Protein AF-A0A2E8GN64-F1 (afdb_monomer_lite)

pLDDT: mean 75.73, std 11.0, range [40.09, 90.0]

Sequence (73 aa):
MGALTFDTLSASRVLMEGGLDEKQATAVTRVIKEAQDAHLEELATKADLRAELAEAKGGIIKWVAVLLWHRLD

Radius of gyration: 24.22 Å; chains: 1; bounding box: 49×16×66 Å

Structure (mmCIF, N/CA/C/O backbone):
data_AF-A0A2E8GN64-F1
#
_entry.id   AF-A0A2E8GN64-F1
#
loop_
_atom_site.group_PDB
_atom_site.id
_atom_site.type_symbol
_atom_site.label_atom_id
_atom_site.label_alt_id
_atom_site.label_comp_id
_atom_site.label_asym_id
_atom_site.label_entity_id
_atom_site.label_seq_id
_atom_site.pdbx_PDB_ins_code
_atom_site.Cartn_x
_atom_site.Cartn_y
_atom_site.Cartn_z
_atom_site.occupancy
_atom_site.B_iso_or_equiv
_atom_site.auth_seq_id
_atom_site.auth_comp_id
_atom_site.auth_asym_id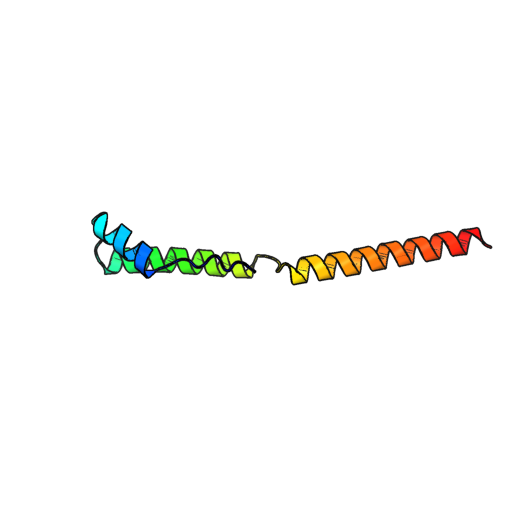
_atom_site.auth_atom_id
_atom_site.pdbx_PDB_model_num
ATOM 1 N N . MET A 1 1 ? 2.152 10.544 -7.515 1.00 40.09 1 MET A N 1
ATOM 2 C CA . MET A 1 1 ? 1.964 9.271 -6.797 1.00 40.09 1 MET A CA 1
ATOM 3 C C . MET A 1 1 ? 0.768 9.503 -5.902 1.00 40.09 1 MET A C 1
ATOM 5 O O . MET A 1 1 ? 0.894 10.287 -4.974 1.00 40.09 1 MET A O 1
ATOM 9 N N . GLY A 1 2 ? -0.413 8.999 -6.259 1.00 46.47 2 GLY A N 1
ATOM 10 C CA . GLY A 1 2 ? -1.534 9.050 -5.323 1.00 46.47 2 GLY A CA 1
ATOM 11 C C . GLY A 1 2 ? -1.252 7.994 -4.272 1.00 46.47 2 GLY A C 1
ATOM 12 O O . GLY A 1 2 ? -1.391 6.815 -4.575 1.00 46.47 2 GLY A O 1
ATOM 13 N N . ALA A 1 3 ? -0.749 8.393 -3.106 1.00 56.91 3 ALA A N 1
ATOM 14 C CA . ALA A 1 3 ? -0.677 7.487 -1.974 1.00 56.91 3 ALA A CA 1
ATOM 15 C C . ALA A 1 3 ? -2.120 7.069 -1.665 1.00 56.91 3 ALA A C 1
ATOM 17 O O . ALA A 1 3 ? -2.947 7.912 -1.318 1.00 56.91 3 ALA A O 1
ATOM 18 N N . LEU A 1 4 ? -2.449 5.796 -1.880 1.00 61.03 4 LEU A N 1
ATOM 19 C CA . LEU A 1 4 ? -3.687 5.212 -1.379 1.00 61.03 4 LEU A CA 1
ATOM 20 C C . LEU A 1 4 ? -3.552 5.152 0.145 1.00 61.03 4 LEU A C 1
ATOM 22 O O . LEU A 1 4 ? -3.091 4.163 0.701 1.00 61.03 4 LEU A O 1
ATOM 26 N N . THR A 1 5 ? -3.871 6.250 0.824 1.00 66.38 5 THR A N 1
ATOM 27 C CA . THR A 1 5 ? -3.836 6.312 2.285 1.00 66.38 5 THR A CA 1
ATOM 28 C C . THR A 1 5 ? -5.043 5.561 2.829 1.00 66.38 5 THR A C 1
ATOM 30 O O . THR A 1 5 ? -6.178 5.997 2.651 1.00 66.38 5 THR A O 1
ATOM 33 N N . PHE A 1 6 ? -4.805 4.426 3.485 1.00 79.25 6 PHE A N 1
ATOM 34 C CA . PHE A 1 6 ? -5.823 3.756 4.287 1.00 79.25 6 PHE A CA 1
ATOM 35 C C . PHE A 1 6 ? -5.953 4.471 5.634 1.00 79.25 6 PHE A C 1
ATOM 37 O O . PHE A 1 6 ? -5.013 4.482 6.433 1.00 79.25 6 PHE A O 1
ATOM 44 N N . ASP A 1 7 ? -7.107 5.098 5.862 1.00 84.50 7 ASP A N 1
ATOM 45 C CA . ASP A 1 7 ? -7.431 5.756 7.126 1.00 84.50 7 ASP A CA 1
ATOM 46 C C . ASP A 1 7 ? -7.819 4.702 8.170 1.00 84.50 7 ASP A C 1
ATOM 48 O O . ASP A 1 7 ? -8.961 4.239 8.250 1.00 84.50 7 ASP A O 1
ATOM 52 N N . THR A 1 8 ? -6.831 4.319 8.976 1.00 84.81 8 THR A N 1
ATOM 53 C CA . THR A 1 8 ? -6.984 3.328 10.040 1.00 84.81 8 THR A CA 1
ATOM 54 C C . THR A 1 8 ? -7.974 3.774 11.117 1.00 84.81 8 THR A C 1
ATOM 56 O O . THR A 1 8 ? -8.671 2.942 11.694 1.00 84.81 8 THR A O 1
ATOM 59 N N . LEU A 1 9 ? -8.093 5.077 11.378 1.00 85.56 9 LEU A N 1
ATOM 60 C CA . LEU A 1 9 ? -9.000 5.593 12.400 1.00 85.56 9 LEU A CA 1
ATOM 61 C C . LEU A 1 9 ? -10.456 5.558 11.929 1.00 85.56 9 LEU A C 1
ATOM 63 O O . LEU A 1 9 ? -11.355 5.239 12.705 1.00 85.56 9 LEU A O 1
ATOM 67 N N . SER A 1 10 ? -10.700 5.880 10.660 1.00 86.81 10 SER A N 1
ATOM 68 C CA . SER A 1 10 ? -12.030 5.744 10.067 1.00 86.81 10 SER A CA 1
ATOM 69 C C . SER A 1 10 ? -12.460 4.274 10.015 1.00 86.81 10 SER A C 1
ATOM 71 O O . SER A 1 10 ? -13.566 3.943 10.441 1.00 86.81 10 SER A O 1
ATOM 73 N N . ALA A 1 11 ? -11.563 3.379 9.589 1.00 85.69 11 ALA A N 1
ATOM 74 C CA . ALA A 1 11 ? -11.843 1.948 9.504 1.00 85.69 11 ALA A CA 1
ATOM 75 C C . ALA A 1 11 ? -12.147 1.314 10.872 1.00 85.69 11 ALA A C 1
ATOM 77 O O . ALA A 1 11 ? -13.115 0.562 10.996 1.00 85.69 11 ALA A O 1
ATOM 78 N N . SER A 1 12 ? -11.380 1.644 11.918 1.00 85.62 12 SER A N 1
ATOM 79 C CA . SER A 1 12 ? -11.623 1.099 13.258 1.00 85.62 12 SER A CA 1
ATOM 80 C C . SER A 1 12 ? -12.967 1.552 13.833 1.00 85.62 12 SER A C 1
ATOM 82 O O . SER A 1 12 ? -13.657 0.756 14.466 1.00 85.62 12 SER A O 1
ATOM 84 N N . ARG A 1 13 ? -13.394 2.792 13.557 1.00 88.69 13 ARG A N 1
ATOM 85 C CA . ARG A 1 13 ? -14.714 3.303 13.963 1.00 88.69 13 ARG A CA 1
ATOM 86 C C . ARG A 1 13 ? -15.857 2.548 13.303 1.00 88.69 13 ARG A C 1
ATOM 88 O O . ARG A 1 13 ? -16.757 2.114 14.009 1.00 88.69 13 ARG A O 1
ATOM 95 N N . VAL A 1 14 ? -15.779 2.317 11.994 1.00 89.88 14 VAL A N 1
ATOM 96 C CA . VAL A 1 14 ? -16.795 1.539 11.262 1.00 89.88 14 VAL A CA 1
ATOM 97 C C . VAL A 1 14 ? -16.901 0.114 11.811 1.00 89.88 14 VAL A C 1
ATOM 99 O O . VAL A 1 14 ? -17.997 -0.417 11.974 1.00 89.88 14 VAL A O 1
ATOM 102 N N . LEU A 1 15 ? -15.769 -0.510 12.143 1.00 85.31 15 LEU A N 1
ATOM 103 C CA . LEU A 1 15 ? -15.756 -1.847 12.737 1.00 85.31 15 LEU A CA 1
ATOM 104 C C . LEU A 1 15 ? -16.386 -1.865 14.138 1.00 85.31 15 LEU A C 1
ATOM 106 O O . LEU A 1 15 ? -17.140 -2.785 14.451 1.00 85.31 15 LEU A O 1
ATOM 110 N N . MET A 1 16 ? -16.130 -0.840 14.956 1.00 88.81 16 MET A N 1
ATOM 111 C CA . MET A 1 16 ? -16.767 -0.697 16.271 1.00 88.81 16 MET A CA 1
ATOM 112 C C . MET A 1 16 ? -18.274 -0.436 16.167 1.00 88.81 16 MET A C 1
ATOM 114 O O . MET A 1 16 ? -19.051 -1.027 16.912 1.00 88.81 16 MET A O 1
ATOM 118 N N . GLU A 1 17 ? -18.707 0.389 15.212 1.00 90.00 17 GLU A N 1
ATOM 119 C CA . GLU A 1 17 ? -20.129 0.597 14.899 1.00 90.00 17 GLU A CA 1
ATOM 120 C C . GLU A 1 17 ? -20.810 -0.704 14.442 1.00 90.00 17 GLU A C 1
ATOM 122 O O . GLU A 1 17 ? -21.987 -0.925 14.724 1.00 90.00 17 GLU A O 1
ATOM 127 N N . GLY A 1 18 ? -20.053 -1.599 13.801 1.00 83.88 18 GLY A N 1
ATOM 128 C CA . GLY A 1 18 ? -20.472 -2.953 13.440 1.00 83.88 18 GLY A CA 1
ATOM 129 C C . GLY A 1 18 ? -20.518 -3.953 14.603 1.00 83.88 18 GLY A C 1
ATOM 130 O O . GLY A 1 18 ? -20.878 -5.109 14.385 1.00 83.88 18 GLY A O 1
ATOM 131 N N . GLY A 1 19 ? -20.170 -3.536 15.824 1.00 83.56 19 GLY A N 1
ATOM 132 C CA . GLY A 1 19 ? -20.247 -4.362 17.029 1.00 83.56 19 GLY A CA 1
ATOM 133 C C . GLY A 1 19 ? -18.953 -5.083 17.415 1.00 83.56 19 GLY A C 1
ATOM 134 O O . GLY A 1 19 ? -18.995 -5.930 18.307 1.00 83.56 19 GLY A O 1
ATOM 135 N N . LEU A 1 20 ? -17.815 -4.767 16.784 1.00 86.62 20 LEU A N 1
ATOM 136 C CA . LEU A 1 20 ? -16.508 -5.225 17.268 1.00 86.62 20 LEU A CA 1
ATOM 137 C C . LEU A 1 20 ? -16.077 -4.399 18.484 1.00 86.62 20 LEU A C 1
ATOM 139 O O . LEU A 1 20 ? -16.295 -3.189 18.539 1.00 86.62 20 LEU A O 1
ATOM 143 N N . ASP A 1 21 ? -15.401 -5.034 19.439 1.00 85.69 21 ASP A N 1
ATOM 144 C CA . ASP A 1 21 ? -14.734 -4.277 20.497 1.00 85.69 21 ASP A CA 1
ATOM 145 C C . ASP A 1 21 ? -13.506 -3.519 19.954 1.00 85.69 21 ASP A C 1
ATOM 147 O O . ASP A 1 21 ? -12.968 -3.822 18.885 1.00 85.69 21 ASP A O 1
ATOM 151 N N . GLU A 1 22 ? -13.040 -2.515 20.695 1.00 86.56 22 GLU A N 1
ATOM 152 C CA . GLU A 1 22 ? -11.930 -1.652 20.276 1.00 86.56 22 GLU A CA 1
ATOM 153 C C . GLU A 1 22 ? -10.644 -2.435 19.961 1.00 86.56 22 GLU A C 1
ATOM 155 O O . GLU A 1 22 ? -9.928 -2.109 19.007 1.00 86.56 22 GLU A O 1
ATOM 160 N N . LYS A 1 23 ? -10.348 -3.502 20.716 1.00 85.88 23 LYS A N 1
ATOM 161 C CA . LYS A 1 23 ? -9.154 -4.327 20.482 1.00 85.88 23 LYS A CA 1
ATOM 162 C C . LYS A 1 23 ? -9.292 -5.119 19.189 1.00 85.88 23 LYS A C 1
ATOM 164 O O . LYS A 1 23 ? -8.330 -5.201 18.426 1.00 85.88 23 LYS A O 1
ATOM 169 N N . GLN A 1 24 ? -10.473 -5.669 18.926 1.00 80.38 24 GLN A N 1
ATOM 170 C CA . GLN A 1 24 ? -10.779 -6.398 17.698 1.00 80.38 24 GLN A CA 1
ATOM 171 C C . GLN A 1 24 ? -10.743 -5.473 16.477 1.00 80.38 24 GLN A C 1
ATOM 173 O O . GLN A 1 24 ? -10.064 -5.782 15.497 1.00 80.38 24 GLN A O 1
ATOM 178 N N . ALA A 1 25 ? -11.399 -4.313 16.547 1.00 82.19 25 ALA A N 1
ATOM 179 C CA . ALA A 1 25 ? -11.408 -3.324 15.473 1.00 82.19 25 ALA A CA 1
ATOM 180 C C . ALA A 1 25 ? -9.990 -2.833 15.140 1.00 82.19 25 ALA A C 1
ATOM 182 O O . ALA A 1 25 ? -9.610 -2.750 13.968 1.00 82.19 25 ALA A O 1
ATOM 183 N N . THR A 1 26 ? -9.174 -2.579 16.165 1.00 82.94 26 THR A N 1
ATOM 184 C CA . THR A 1 26 ? -7.769 -2.179 16.004 1.00 82.94 26 THR A CA 1
ATOM 185 C C . THR A 1 26 ? -6.930 -3.294 15.382 1.00 82.94 26 THR A C 1
ATOM 187 O O . THR A 1 26 ? -6.149 -3.036 14.466 1.00 82.94 26 THR A O 1
ATOM 190 N N . ALA A 1 27 ? -7.102 -4.542 15.828 1.00 83.56 27 ALA A N 1
ATOM 191 C CA . ALA A 1 27 ? -6.369 -5.686 15.291 1.00 83.56 27 ALA A CA 1
ATOM 192 C C . ALA A 1 27 ? -6.675 -5.921 13.804 1.00 83.56 27 ALA A C 1
ATOM 194 O O . ALA A 1 27 ? -5.748 -6.068 13.009 1.00 83.56 27 ALA A O 1
ATOM 195 N N . VAL A 1 28 ? -7.954 -5.889 13.418 1.00 80.38 28 VAL A N 1
ATOM 196 C CA . VAL A 1 28 ? -8.388 -6.049 12.020 1.00 80.38 28 VAL A CA 1
ATOM 197 C C . VAL A 1 28 ? -7.846 -4.916 11.150 1.00 80.38 28 VAL A C 1
ATOM 199 O O . VAL A 1 28 ? -7.260 -5.162 10.097 1.00 80.38 28 VAL A O 1
ATOM 202 N N . THR A 1 29 ? -7.967 -3.675 11.619 1.00 86.69 29 THR A N 1
ATOM 203 C CA . THR A 1 29 ? -7.459 -2.495 10.909 1.00 86.69 29 THR A CA 1
ATOM 204 C C . THR A 1 29 ? -5.948 -2.572 10.686 1.00 86.69 29 THR A C 1
ATOM 206 O O . THR A 1 29 ? -5.462 -2.244 9.604 1.00 86.69 29 THR A O 1
ATOM 209 N N . ARG A 1 30 ? -5.196 -3.036 11.692 1.00 84.19 30 ARG A N 1
ATOM 210 C CA . ARG A 1 30 ? -3.743 -3.194 11.603 1.00 84.19 30 ARG A CA 1
ATOM 211 C C . ARG A 1 30 ? -3.343 -4.229 10.554 1.00 84.19 30 ARG A C 1
ATOM 213 O O . ARG A 1 30 ? -2.483 -3.935 9.736 1.00 84.19 30 ARG A O 1
ATOM 220 N N . VAL A 1 31 ? -4.002 -5.389 10.530 1.00 85.69 31 VAL A N 1
ATOM 221 C CA . VAL A 1 31 ? -3.732 -6.440 9.532 1.00 85.69 31 VAL A CA 1
ATOM 222 C C . VAL A 1 31 ? -3.995 -5.934 8.112 1.00 85.69 31 VAL A C 1
ATOM 224 O O . VAL A 1 31 ? -3.204 -6.186 7.208 1.00 85.69 31 VAL A O 1
ATOM 227 N N . ILE A 1 32 ? -5.078 -5.177 7.910 1.00 81.75 32 ILE A N 1
ATOM 228 C CA . ILE A 1 32 ? -5.397 -4.585 6.603 1.00 81.75 32 ILE A CA 1
ATOM 229 C C . ILE A 1 32 ? -4.329 -3.564 6.191 1.00 81.75 32 ILE A C 1
ATOM 231 O O . ILE A 1 32 ? -3.917 -3.545 5.031 1.00 81.75 32 ILE A O 1
ATOM 235 N N . LYS A 1 33 ? -3.849 -2.742 7.133 1.00 82.12 33 LYS A N 1
ATOM 236 C CA . LYS A 1 33 ? -2.783 -1.769 6.875 1.00 82.12 33 LYS A CA 1
ATOM 237 C C . LYS A 1 33 ? -1.460 -2.451 6.514 1.00 82.12 33 LYS A C 1
ATOM 239 O O . LYS A 1 33 ? -0.849 -2.076 5.522 1.00 82.12 33 LYS A O 1
ATOM 244 N N . GLU A 1 34 ? -1.071 -3.482 7.260 1.00 81.38 34 GLU A N 1
ATOM 245 C CA . GLU A 1 34 ? 0.138 -4.276 6.999 1.00 81.38 34 GLU A CA 1
ATOM 246 C C . GLU A 1 34 ? 0.078 -4.968 5.627 1.00 81.38 34 GLU A C 1
ATOM 248 O O . GLU A 1 34 ? 1.048 -4.927 4.875 1.00 81.38 34 GLU A O 1
ATOM 253 N N . ALA A 1 35 ? -1.073 -5.537 5.249 1.00 74.81 35 ALA A N 1
ATOM 254 C CA . ALA A 1 35 ? -1.265 -6.137 3.927 1.00 74.81 35 ALA A CA 1
ATOM 255 C C . ALA A 1 35 ? -1.200 -5.099 2.793 1.00 74.81 35 ALA A C 1
ATOM 257 O O . ALA A 1 35 ? -0.646 -5.371 1.727 1.00 74.81 35 ALA A O 1
ATOM 258 N N . GLN A 1 36 ? -1.752 -3.902 3.018 1.00 76.19 36 GLN A N 1
ATOM 259 C CA . GLN A 1 36 ? -1.668 -2.805 2.059 1.00 76.19 36 GLN A CA 1
ATOM 260 C C . GLN A 1 36 ? -0.222 -2.326 1.884 1.00 76.19 36 GLN A C 1
ATOM 262 O O . GLN A 1 36 ? 0.209 -2.104 0.756 1.00 76.19 36 GLN A O 1
ATOM 267 N N . ASP A 1 37 ? 0.518 -2.177 2.982 1.00 72.94 37 ASP A N 1
ATOM 268 C CA . ASP A 1 37 ? 1.906 -1.719 2.958 1.00 72.94 37 ASP A CA 1
ATOM 269 C C . ASP A 1 37 ? 2.818 -2.755 2.283 1.00 72.94 37 ASP A C 1
ATOM 271 O O . ASP A 1 37 ? 3.592 -2.387 1.405 1.00 72.94 37 ASP A O 1
ATOM 275 N N . ALA A 1 38 ? 2.634 -4.050 2.562 1.00 68.69 38 ALA A N 1
ATOM 276 C CA . ALA A 1 38 ? 3.353 -5.127 1.874 1.00 68.69 38 ALA A CA 1
ATOM 277 C C . ALA A 1 38 ? 3.081 -5.146 0.356 1.00 68.69 38 ALA A C 1
ATOM 279 O O . ALA A 1 38 ? 3.999 -5.302 -0.446 1.00 68.69 38 ALA A O 1
ATOM 280 N N . HIS A 1 39 ? 1.833 -4.921 -0.070 1.00 62.34 39 HIS A N 1
ATOM 281 C CA . HIS A 1 39 ? 1.502 -4.833 -1.497 1.00 62.34 39 HIS A CA 1
ATOM 282 C C . HIS A 1 39 ? 2.052 -3.545 -2.146 1.00 62.34 39 HIS A C 1
ATOM 284 O O . HIS A 1 39 ? 2.333 -3.520 -3.346 1.00 62.34 39 HIS A O 1
ATOM 290 N N . LEU A 1 40 ? 2.203 -2.456 -1.387 1.00 62.56 40 LEU A N 1
ATOM 291 C CA . LEU A 1 40 ? 2.848 -1.229 -1.866 1.00 62.56 40 LEU A CA 1
ATOM 292 C C . LEU A 1 40 ? 4.365 -1.393 -2.027 1.00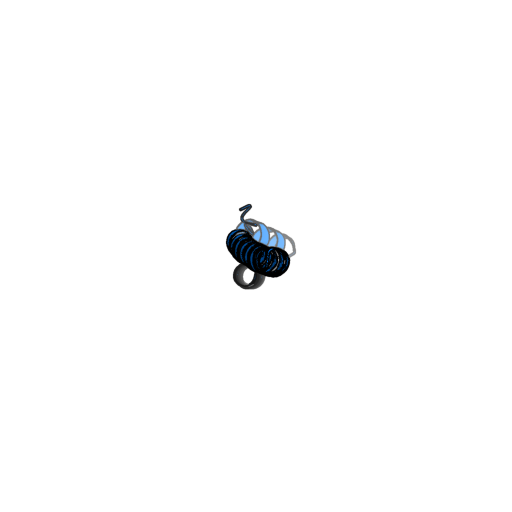 62.56 40 LEU A C 1
ATOM 294 O O . LEU A 1 40 ? 4.929 -0.742 -2.903 1.00 62.56 40 LEU A O 1
ATOM 298 N N . GLU A 1 41 ? 5.004 -2.264 -1.242 1.00 60.91 41 GLU A N 1
ATOM 299 C CA . GLU A 1 41 ? 6.422 -2.618 -1.402 1.00 60.91 41 GLU A CA 1
ATOM 300 C C . GLU A 1 41 ? 6.686 -3.462 -2.663 1.00 60.91 41 GLU A C 1
ATOM 302 O O . GLU A 1 41 ? 7.740 -3.320 -3.279 1.00 60.91 41 GLU A O 1
ATOM 307 N N . GLU A 1 42 ? 5.727 -4.293 -3.089 1.00 57.69 42 GLU A N 1
ATOM 308 C CA . GLU A 1 42 ? 5.845 -5.140 -4.293 1.00 57.69 42 GLU A CA 1
ATOM 309 C C . GLU A 1 42 ? 5.417 -4.424 -5.594 1.00 57.69 42 GLU A C 1
ATOM 311 O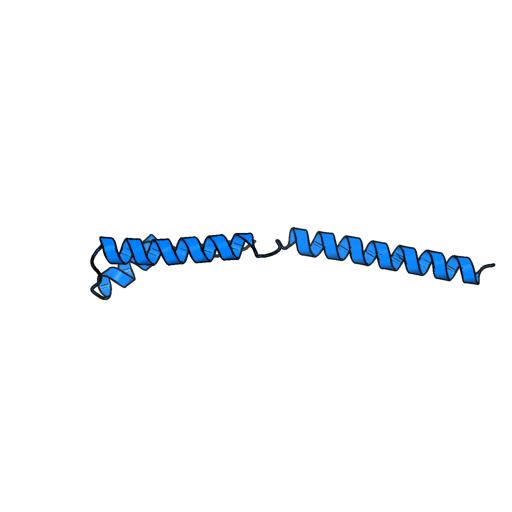 O . GLU A 1 42 ? 5.725 -4.860 -6.707 1.00 57.69 42 GLU A O 1
ATOM 316 N N . LEU A 1 43 ? 4.726 -3.286 -5.490 1.00 55.88 43 LEU A N 1
ATOM 317 C CA . LEU A 1 43 ? 4.365 -2.470 -6.646 1.00 55.88 43 LEU A CA 1
ATOM 318 C C . LEU A 1 43 ? 5.609 -1.760 -7.194 1.00 55.88 43 LEU A C 1
ATOM 320 O O . LEU A 1 43 ? 6.025 -0.734 -6.655 1.00 55.88 43 LEU A O 1
ATOM 324 N N . ALA A 1 44 ? 6.145 -2.262 -8.316 1.00 58.69 44 ALA A N 1
ATOM 325 C CA . ALA A 1 44 ? 7.149 -1.562 -9.119 1.00 58.69 44 ALA A CA 1
ATOM 326 C C . ALA A 1 44 ? 6.743 -0.092 -9.247 1.00 58.69 44 ALA A C 1
ATOM 328 O O . ALA A 1 44 ? 5.664 0.244 -9.761 1.00 58.69 44 ALA A O 1
ATOM 329 N N . THR A 1 45 ? 7.572 0.803 -8.717 1.00 63.56 45 THR A N 1
ATOM 330 C CA . THR A 1 45 ? 7.206 2.208 -8.693 1.00 63.56 45 THR A CA 1
ATOM 331 C C . THR A 1 45 ? 7.096 2.695 -10.137 1.00 63.56 45 THR A C 1
ATOM 333 O O . THR A 1 45 ? 7.737 2.188 -11.060 1.00 63.56 45 THR A O 1
ATOM 336 N N . LYS A 1 46 ? 6.297 3.738 -10.383 1.00 60.94 46 LYS A N 1
ATOM 337 C CA . LYS A 1 46 ? 6.233 4.355 -11.722 1.00 60.94 46 LYS A CA 1
ATOM 338 C C . LYS A 1 46 ? 7.624 4.785 -12.231 1.00 60.94 46 LYS A C 1
ATOM 340 O O . LYS A 1 46 ? 7.785 4.996 -13.431 1.00 60.94 46 LYS A O 1
ATOM 345 N N . ALA A 1 47 ? 8.593 4.964 -11.330 1.00 60.50 47 ALA A N 1
ATOM 346 C CA . ALA A 1 47 ? 9.988 5.212 -11.662 1.00 60.50 47 ALA A CA 1
ATOM 347 C C . ALA A 1 47 ? 10.693 3.944 -12.173 1.00 60.50 47 ALA A C 1
ATOM 349 O O . ALA A 1 47 ? 11.328 4.030 -13.220 1.00 60.50 47 ALA A O 1
ATOM 350 N N . ASP A 1 48 ? 10.495 2.788 -11.534 1.00 64.38 48 A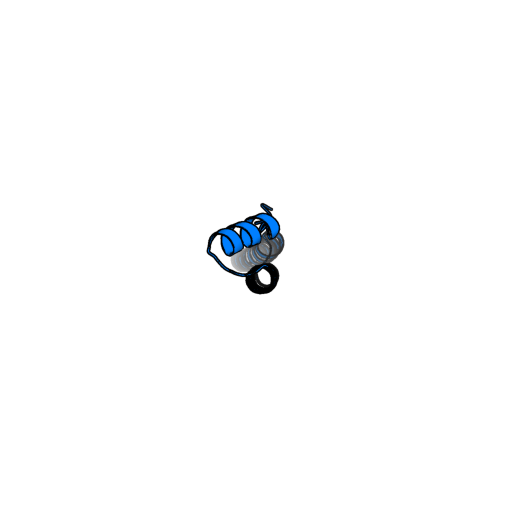SP A N 1
ATOM 351 C CA . ASP A 1 48 ? 11.061 1.498 -11.965 1.00 64.38 48 ASP A CA 1
ATOM 352 C C . ASP A 1 48 ? 10.554 1.111 -13.358 1.00 64.38 48 ASP A C 1
ATOM 354 O O . ASP A 1 48 ? 11.341 0.890 -14.276 1.00 64.38 48 ASP A O 1
ATOM 358 N N . LEU A 1 49 ? 9.239 1.215 -13.587 1.00 67.00 49 LEU A N 1
ATOM 359 C CA . LEU A 1 49 ? 8.643 0.975 -14.909 1.00 67.00 49 LEU A CA 1
ATOM 360 C C . LEU A 1 49 ? 9.174 1.937 -15.989 1.00 67.00 49 LEU A C 1
ATOM 362 O O . LEU A 1 49 ? 9.238 1.595 -17.169 1.00 67.00 49 LEU A O 1
ATOM 366 N N . ARG A 1 50 ? 9.542 3.170 -15.616 1.00 68.00 50 ARG A N 1
ATOM 367 C CA . ARG A 1 50 ? 10.152 4.137 -16.545 1.00 68.00 50 ARG A CA 1
ATOM 368 C C . ARG A 1 50 ? 11.620 3.827 -16.812 1.00 68.00 50 ARG A C 1
ATOM 370 O O . ARG A 1 50 ? 12.064 4.070 -17.934 1.00 68.00 50 ARG A O 1
ATOM 377 N N . ALA A 1 51 ? 12.344 3.332 -15.813 1.00 72.12 51 ALA A N 1
ATOM 378 C CA . ALA A 1 51 ? 13.734 2.921 -15.942 1.00 72.12 51 ALA A CA 1
ATOM 379 C C . ALA A 1 51 ? 13.850 1.706 -16.873 1.00 72.12 51 ALA A C 1
ATOM 381 O O . ALA A 1 51 ? 14.570 1.785 -17.867 1.00 72.12 51 ALA A O 1
ATOM 382 N N . GLU A 1 52 ? 13.043 0.664 -16.653 1.00 74.06 52 GLU A N 1
ATOM 383 C CA . GLU A 1 52 ? 12.997 -0.515 -17.530 1.00 74.06 52 GLU A CA 1
ATOM 384 C C . GLU A 1 52 ? 12.577 -0.149 -18.960 1.00 74.06 52 GLU A C 1
ATOM 386 O O . GLU A 1 52 ? 13.160 -0.617 -19.939 1.00 74.06 52 GLU A O 1
ATOM 391 N N . LEU A 1 53 ? 11.609 0.762 -19.118 1.00 72.19 53 LEU A N 1
ATOM 392 C CA . LEU A 1 53 ? 11.204 1.243 -20.440 1.00 72.19 53 LEU A CA 1
ATOM 393 C C . LEU A 1 53 ? 12.325 2.022 -21.149 1.00 72.19 53 LEU A C 1
ATOM 395 O O . LEU A 1 53 ? 12.450 1.944 -22.374 1.00 72.19 53 LEU A O 1
ATOM 399 N N . ALA A 1 54 ? 13.114 2.808 -20.414 1.00 76.50 54 ALA A N 1
ATOM 400 C CA . ALA A 1 54 ? 14.251 3.534 -20.972 1.00 76.50 54 ALA A CA 1
ATOM 401 C C . ALA A 1 54 ? 15.375 2.575 -21.392 1.00 76.50 54 ALA A C 1
ATOM 403 O O . ALA A 1 54 ? 15.931 2.734 -22.481 1.00 76.50 54 ALA A O 1
ATOM 404 N N . GLU A 1 55 ? 15.652 1.552 -20.583 1.00 78.56 55 GLU A N 1
ATOM 405 C CA . GLU A 1 55 ? 16.618 0.498 -20.892 1.00 78.56 55 GLU A CA 1
ATOM 406 C C . GLU A 1 55 ? 16.199 -0.303 -22.132 1.00 78.56 55 GLU A C 1
ATOM 408 O O . GLU A 1 55 ? 16.980 -0.440 -23.079 1.00 78.56 55 GLU A O 1
ATOM 413 N N . ALA A 1 56 ? 14.933 -0.727 -22.200 1.00 73.62 56 ALA A N 1
ATOM 414 C CA . ALA A 1 56 ? 14.383 -1.429 -23.356 1.00 73.62 56 ALA A CA 1
ATOM 415 C C . ALA A 1 56 ? 14.484 -0.590 -24.643 1.00 73.62 56 ALA A C 1
ATOM 417 O O . ALA A 1 56 ? 14.902 -1.092 -25.690 1.00 73.62 56 ALA A O 1
ATOM 418 N N . LYS A 1 57 ? 14.170 0.713 -24.578 1.00 78.19 57 LYS A N 1
ATOM 419 C CA . LYS A 1 57 ? 14.343 1.637 -25.715 1.00 78.19 57 LYS A CA 1
ATOM 420 C C . LYS A 1 57 ? 15.805 1.761 -26.140 1.00 78.19 57 LYS A C 1
ATOM 422 O O . LYS A 1 57 ? 16.083 1.742 -27.338 1.00 78.19 57 LYS A O 1
ATOM 427 N N . GLY A 1 58 ? 16.731 1.861 -25.186 1.00 81.12 58 GLY A N 1
ATOM 428 C CA . GLY A 1 58 ? 18.169 1.893 -25.459 1.00 81.12 58 GLY A CA 1
ATOM 429 C C . GLY A 1 58 ? 18.653 0.626 -26.168 1.00 81.12 58 GLY A C 1
ATOM 430 O O . GLY A 1 58 ? 19.392 0.711 -27.152 1.00 81.12 58 GLY A O 1
ATOM 431 N N . GLY A 1 59 ? 18.165 -0.539 -25.736 1.00 79.19 59 GLY A N 1
ATOM 432 C CA . GLY A 1 59 ? 18.412 -1.820 -26.396 1.00 79.19 59 GLY A CA 1
ATOM 433 C C . GLY A 1 59 ? 17.953 -1.819 -27.854 1.00 79.19 59 GLY A C 1
ATOM 434 O O . GLY A 1 59 ? 18.744 -2.122 -28.745 1.00 79.19 59 GLY A O 1
ATOM 435 N N . ILE A 1 60 ? 16.712 -1.404 -28.121 1.00 80.56 60 ILE A N 1
ATOM 436 C CA . ILE A 1 60 ? 16.160 -1.336 -29.485 1.00 80.56 60 ILE A CA 1
ATOM 437 C C . ILE A 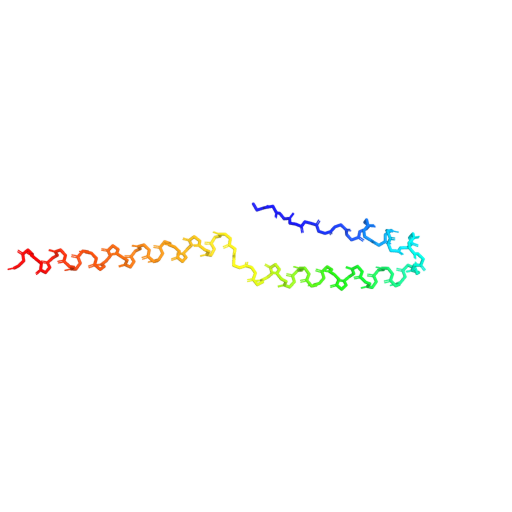1 60 ? 16.988 -0.399 -30.375 1.00 80.56 60 ILE A C 1
ATOM 439 O O . ILE A 1 60 ? 17.328 -0.765 -31.499 1.00 80.56 60 ILE A O 1
ATOM 443 N N . ILE A 1 61 ? 17.363 0.781 -29.873 1.00 84.00 61 ILE A N 1
ATOM 444 C CA . ILE A 1 61 ? 18.190 1.744 -30.619 1.00 84.00 61 ILE A CA 1
ATOM 445 C C . ILE A 1 61 ? 19.546 1.130 -30.980 1.00 84.00 61 ILE A C 1
ATOM 447 O O . ILE A 1 61 ? 19.988 1.245 -32.123 1.00 84.00 61 ILE A O 1
ATOM 451 N N . LYS A 1 62 ? 20.189 0.437 -30.034 1.00 80.00 62 LYS A N 1
ATOM 452 C CA . LYS A 1 62 ? 21.469 -0.241 -30.266 1.00 80.00 62 LYS A CA 1
ATOM 453 C C . LYS A 1 62 ? 21.350 -1.322 -31.342 1.00 80.00 62 LYS A C 1
ATOM 455 O O . LYS A 1 62 ? 22.187 -1.378 -32.239 1.00 80.00 62 LYS A O 1
ATOM 460 N N . TRP A 1 63 ? 20.301 -2.141 -31.289 1.00 82.31 63 TRP A N 1
ATOM 461 C CA . TRP A 1 63 ? 20.032 -3.168 -32.299 1.00 82.31 63 TRP A CA 1
ATOM 462 C C . TRP A 1 63 ? 19.799 -2.570 -33.692 1.00 82.31 63 TRP A C 1
ATOM 464 O O . TRP A 1 63 ? 20.373 -3.049 -34.669 1.00 82.31 63 TRP A O 1
ATOM 474 N N . VAL A 1 64 ? 19.013 -1.495 -33.788 1.00 82.94 64 VAL A N 1
ATOM 475 C CA . VAL A 1 64 ? 18.758 -0.792 -35.055 1.00 82.94 64 VAL A CA 1
ATOM 476 C C . VAL A 1 64 ? 20.040 -0.174 -35.616 1.00 82.94 64 VAL A C 1
ATOM 478 O O . VAL A 1 64 ? 20.290 -0.286 -36.812 1.00 82.94 64 VAL A O 1
ATOM 481 N N . ALA A 1 65 ? 20.884 0.423 -34.772 1.00 82.25 65 ALA A N 1
ATOM 482 C CA . ALA A 1 65 ? 22.163 0.985 -35.200 1.00 82.25 65 ALA A CA 1
ATOM 483 C C . ALA A 1 65 ? 23.101 -0.086 -35.784 1.00 82.25 65 ALA A C 1
ATOM 485 O O . ALA A 1 65 ? 23.688 0.131 -36.842 1.00 82.25 65 ALA A O 1
ATOM 486 N N . VAL A 1 66 ? 23.188 -1.259 -35.147 1.00 84.69 66 VAL A N 1
ATOM 487 C CA . VAL A 1 66 ? 23.980 -2.395 -35.653 1.00 84.69 66 VAL A CA 1
ATOM 488 C C . VAL A 1 66 ? 23.431 -2.905 -36.989 1.00 84.69 66 VAL A C 1
ATOM 490 O O . VAL A 1 66 ? 24.198 -3.129 -37.920 1.00 84.69 66 VAL A O 1
ATOM 493 N N . LEU A 1 67 ? 22.109 -3.040 -37.118 1.00 80.44 67 LEU A N 1
ATOM 494 C CA . LEU A 1 67 ? 21.462 -3.477 -38.362 1.00 80.44 67 LEU A CA 1
ATOM 495 C C . LEU A 1 67 ? 21.672 -2.498 -39.526 1.00 80.44 67 LEU A C 1
ATOM 497 O O . LEU A 1 67 ? 21.835 -2.929 -40.666 1.00 80.44 67 LEU A O 1
ATOM 501 N N . LEU A 1 68 ? 21.646 -1.192 -39.255 1.00 78.44 68 LEU A N 1
ATOM 502 C CA . LEU A 1 68 ? 21.875 -0.158 -40.266 1.00 78.44 68 LEU A CA 1
ATOM 503 C C . LEU A 1 68 ? 23.344 -0.086 -40.683 1.00 78.44 68 LEU A C 1
ATOM 505 O O . LEU A 1 68 ? 23.619 0.074 -41.867 1.00 78.44 68 LEU A O 1
ATOM 509 N N . TRP A 1 69 ? 24.269 -0.254 -39.735 1.00 77.00 69 TRP A N 1
ATOM 510 C CA . TRP A 1 69 ? 25.700 -0.337 -40.023 1.00 77.00 69 TRP A CA 1
ATOM 511 C C . TRP A 1 69 ? 26.004 -1.497 -40.973 1.00 77.00 69 TRP A C 1
ATOM 513 O O . TRP A 1 69 ? 26.628 -1.312 -42.008 1.00 77.00 69 TRP A O 1
ATOM 523 N N . HIS A 1 70 ? 25.468 -2.678 -40.671 1.00 72.69 70 HIS A N 1
ATOM 524 C CA . HIS A 1 70 ? 25.708 -3.896 -41.445 1.00 72.69 70 HIS A CA 1
ATOM 525 C C . HIS A 1 70 ? 25.051 -3.905 -42.841 1.00 72.69 70 HIS A C 1
ATOM 527 O O . HIS A 1 70 ? 25.267 -4.837 -43.610 1.00 72.69 70 HIS A O 1
ATOM 533 N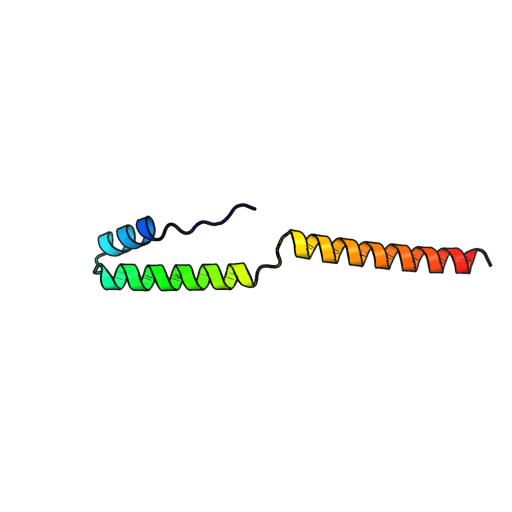 N . ARG A 1 71 ? 24.198 -2.915 -43.142 1.00 69.62 71 ARG A N 1
ATOM 534 C CA . ARG A 1 71 ? 23.553 -2.702 -44.449 1.00 69.62 71 ARG A CA 1
ATOM 535 C C . ARG A 1 71 ? 24.297 -1.669 -45.312 1.00 69.62 71 ARG A C 1
ATOM 537 O O . ARG A 1 71 ? 23.971 -1.534 -46.488 1.00 69.62 71 ARG A O 1
ATOM 544 N N . LEU A 1 72 ? 25.203 -0.895 -44.713 1.00 67.94 72 LEU A N 1
ATOM 545 C CA . LEU A 1 72 ? 25.976 0.159 -45.379 1.00 67.94 72 LEU A CA 1
ATOM 546 C C . LEU A 1 72 ? 27.403 -0.284 -45.761 1.00 67.94 72 LEU A C 1
ATOM 548 O O . LEU A 1 72 ? 28.044 0.439 -46.521 1.00 67.94 72 LEU A O 1
ATOM 552 N N . ASP A 1 73 ? 27.858 -1.439 -45.261 1.00 55.62 73 ASP A N 1
ATOM 553 C CA . ASP A 1 73 ? 28.947 -2.267 -45.823 1.00 55.62 73 ASP A CA 1
ATOM 554 C C . ASP A 1 73 ? 28.398 -3.203 -46.918 1.00 55.62 73 ASP A C 1
ATOM 556 O O . ASP A 1 73 ? 29.118 -3.450 -47.913 1.00 55.62 73 ASP A O 1
#

Foldseek 3Di:
DPPPDDDLVVQLVVVVVVVDDSVRSNVVSVVVVVVVVVVVVVPCPPVNVVVVVVVVVVVVVVVVVVVVVVVVD

Secondary structure (DSSP, 8-state):
-------HHHHHHHHHHTT--HHHHHHHHHHHHHHHHHHHHHS--HHHHHHHHHHHHHHHHHHHHHHHHTTT-